Protein AF-A0A9D4B163-F1 (afdb_monomer_lite)

Organism: NCBI:txid74926

Foldseek 3Di:
DVCVVLVVVVWDWDDADLDIDTDDPDLVVSPVSPDQVSCVVVVHDDDPVPDDDDPDQWDQDLQWIQHNVVRDIHGDPVLVVVLVVLCVCCVVCVPDDPVSVVVNVVSVND

Sequence (110 aa):
MVAAYLHQRDIHVYAYLEGWLFRGCSGHQVQAMVNQTLFNTLGLKLSEEMSVVLPLQRIEFRGVVLDSASARAFLLLSRFQTLQDLCVPLKDHPQTTERNRLRLLGHMTK

pLDDT: mean 79.08, std 6.77, range [50.47, 86.81]

Secondary structure (DSSP, 8-state):
-HHHHHHTTT--EEEETTEEEE--SSHHHHHHHS-HHHHHHTT----TTT------SEEEETTEEEETTTTEEEE-HHHHHHHHHHHHHHHH-SS--HHHHHHHHHHH--

Radius of gyration: 17.93 Å; chains: 1; bounding box: 34×30×51 Å

Structure (mmCIF, N/CA/C/O backbone):
data_AF-A0A9D4B163-F1
#
_entry.id   AF-A0A9D4B163-F1
#
loop_
_atom_site.group_PDB
_atom_site.id
_atom_site.type_symbol
_atom_site.label_atom_id
_atom_site.label_alt_id
_atom_site.label_comp_id
_atom_site.label_asym_id
_atom_site.label_entity_id
_atom_site.label_seq_id
_atom_site.pdbx_PDB_ins_code
_atom_site.Cartn_x
_atom_site.Cartn_y
_atom_site.Cartn_z
_atom_site.occupancy
_atom_site.B_iso_or_equiv
_atom_site.auth_seq_id
_atom_site.auth_comp_id
_atom_site.auth_asym_id
_atom_site.auth_atom_id
_atom_site.pdbx_PDB_model_num
ATOM 1 N N . MET A 1 1 ? -8.145 -15.346 4.640 1.00 68.44 1 MET A N 1
ATOM 2 C CA . MET A 1 1 ? -7.176 -14.316 4.199 1.00 68.44 1 MET A CA 1
ATOM 3 C C . MET A 1 1 ? -7.451 -13.043 4.992 1.00 68.44 1 MET A C 1
ATOM 5 O O . MET A 1 1 ? -8.593 -12.602 4.990 1.00 68.44 1 MET A O 1
ATOM 9 N N . VAL A 1 2 ? -6.470 -12.492 5.714 1.00 76.69 2 VAL A N 1
ATOM 10 C CA . VAL A 1 2 ? -6.678 -11.389 6.681 1.00 76.69 2 VAL A CA 1
ATOM 11 C C . VAL A 1 2 ? -7.358 -10.158 6.059 1.00 76.69 2 VAL A C 1
ATOM 13 O O . VAL A 1 2 ? -8.259 -9.587 6.662 1.00 76.69 2 VAL A O 1
ATOM 16 N N . ALA A 1 3 ? -7.013 -9.808 4.817 1.00 75.81 3 ALA A N 1
ATOM 17 C CA . ALA A 1 3 ? -7.636 -8.691 4.104 1.00 75.81 3 ALA A CA 1
ATOM 18 C C . ALA A 1 3 ? -9.161 -8.847 3.935 1.00 75.81 3 ALA A C 1
ATOM 20 O O . ALA A 1 3 ? -9.899 -7.884 4.109 1.00 75.81 3 ALA A O 1
ATOM 21 N N . ALA A 1 4 ? -9.653 -10.063 3.672 1.00 78.62 4 ALA A N 1
ATOM 22 C CA . ALA A 1 4 ? -11.089 -10.320 3.541 1.00 78.62 4 ALA A CA 1
ATOM 23 C C . ALA A 1 4 ? -11.828 -10.155 4.882 1.00 78.62 4 ALA A C 1
ATOM 25 O O . ALA A 1 4 ? -12.921 -9.601 4.926 1.00 78.62 4 ALA A O 1
ATOM 26 N N . TYR A 1 5 ? -11.201 -10.580 5.982 1.00 82.56 5 TYR A N 1
ATOM 27 C CA . TYR A 1 5 ? -11.735 -10.414 7.338 1.00 82.56 5 TYR A CA 1
ATOM 28 C C . TYR A 1 5 ? -11.813 -8.939 7.768 1.00 82.56 5 TYR A C 1
ATOM 30 O O . TYR A 1 5 ? -12.734 -8.549 8.488 1.00 82.56 5 TYR A O 1
ATOM 38 N N . LEU A 1 6 ? -10.855 -8.121 7.322 1.00 82.69 6 LEU A N 1
ATOM 39 C CA . LEU A 1 6 ? -10.861 -6.671 7.527 1.00 82.69 6 LEU A CA 1
ATOM 40 C C . LEU A 1 6 ? -11.932 -5.990 6.667 1.00 82.69 6 LEU A C 1
ATOM 42 O O . LEU A 1 6 ? -12.655 -5.131 7.160 1.00 82.69 6 LEU A O 1
ATOM 46 N N . HIS A 1 7 ? -12.105 -6.433 5.422 1.00 81.69 7 HIS A N 1
ATOM 47 C CA . HIS A 1 7 ? -13.126 -5.885 4.533 1.00 81.69 7 HIS A CA 1
ATOM 48 C C . HIS A 1 7 ? -14.552 -6.131 5.044 1.00 81.69 7 HIS A C 1
ATOM 50 O O . HIS A 1 7 ? -15.391 -5.245 4.965 1.00 81.69 7 HIS A O 1
ATOM 56 N N . GLN A 1 8 ? -14.808 -7.290 5.663 1.00 83.75 8 GLN A N 1
ATOM 57 C CA . GLN A 1 8 ? -16.078 -7.589 6.347 1.00 83.75 8 GLN A CA 1
ATOM 58 C C . GLN A 1 8 ? -16.381 -6.667 7.543 1.00 83.75 8 GLN A C 1
ATOM 60 O O . GLN A 1 8 ? -17.485 -6.707 8.076 1.00 83.75 8 GLN A O 1
ATOM 65 N N . ARG A 1 9 ? -15.404 -5.872 7.992 1.00 81.31 9 ARG A N 1
ATOM 66 C CA . ARG A 1 9 ? -15.530 -4.881 9.072 1.00 81.31 9 ARG A CA 1
ATOM 67 C C . ARG A 1 9 ? -15.466 -3.445 8.552 1.00 81.31 9 ARG A C 1
ATOM 69 O O . ARG A 1 9 ? -15.113 -2.548 9.311 1.00 81.31 9 ARG A O 1
ATOM 76 N N . ASP A 1 10 ? -15.717 -3.248 7.258 1.00 80.81 10 ASP A N 1
ATOM 77 C CA . ASP A 1 10 ? -15.616 -1.957 6.568 1.00 80.81 10 ASP A CA 1
ATOM 78 C C . ASP A 1 10 ? -14.217 -1.313 6.647 1.00 80.81 10 ASP A C 1
ATOM 80 O O . ASP A 1 10 ? -14.046 -0.102 6.495 1.00 80.81 10 ASP A O 1
ATOM 84 N N . ILE A 1 11 ? -13.175 -2.128 6.854 1.00 82.62 11 ILE A N 1
ATOM 85 C CA . ILE A 1 11 ? -11.785 -1.671 6.825 1.00 82.62 11 ILE A CA 1
ATOM 86 C C . ILE A 1 11 ? -11.244 -1.869 5.409 1.00 82.62 11 ILE A C 1
ATOM 88 O O . ILE A 1 11 ? -10.997 -2.988 4.948 1.00 82.62 11 ILE A O 1
ATOM 92 N N . HIS A 1 12 ? -11.030 -0.756 4.711 1.00 81.00 12 HIS A N 1
ATOM 93 C CA . HIS A 1 12 ? -10.401 -0.751 3.395 1.00 81.00 12 HIS A CA 1
ATOM 94 C C . HIS A 1 12 ? -8.882 -0.856 3.537 1.00 81.00 12 HIS A C 1
ATOM 96 O O . HIS A 1 12 ? -8.216 0.098 3.949 1.00 81.00 12 HIS A O 1
ATOM 102 N N . VAL A 1 13 ? -8.347 -2.020 3.167 1.00 81.44 13 VAL A N 1
ATOM 103 C CA . VAL A 1 13 ? -6.917 -2.321 3.212 1.00 81.44 13 VAL A CA 1
ATO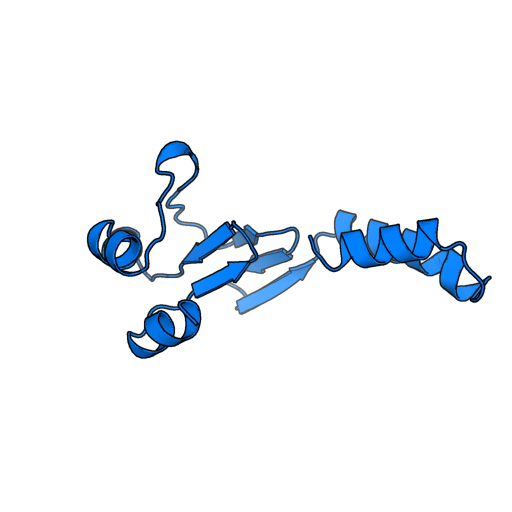M 104 C C . VAL A 1 13 ? -6.393 -2.678 1.826 1.00 81.44 13 VAL A C 1
ATOM 106 O O . VAL A 1 13 ? -6.963 -3.518 1.129 1.00 81.44 13 VAL A O 1
ATOM 109 N N . TYR A 1 14 ? -5.275 -2.068 1.444 1.00 79.81 14 TYR A N 1
ATOM 110 C CA . TYR A 1 14 ? -4.496 -2.463 0.275 1.00 79.81 14 TYR A CA 1
ATOM 111 C C . TYR A 1 14 ? -3.223 -3.143 0.776 1.00 79.81 14 TYR A C 1
ATOM 113 O O . TYR A 1 14 ? -2.251 -2.486 1.150 1.00 79.81 14 TYR A O 1
ATOM 121 N N . ALA A 1 15 ? -3.266 -4.472 0.864 1.00 73.56 15 ALA A N 1
ATOM 122 C CA . ALA A 1 15 ? -2.161 -5.279 1.368 1.00 73.56 15 ALA A CA 1
ATOM 123 C C . ALA A 1 15 ? -1.222 -5.690 0.226 1.00 73.56 15 ALA A C 1
ATOM 125 O O . ALA A 1 15 ? -1.672 -6.238 -0.781 1.00 73.56 15 ALA A O 1
ATOM 126 N N . TYR A 1 16 ? 0.082 -5.462 0.399 1.00 72.00 16 TYR A N 1
ATOM 127 C CA . TYR A 1 16 ? 1.113 -5.914 -0.530 1.00 72.00 16 TYR A CA 1
ATOM 128 C C . TYR A 1 16 ? 2.356 -6.425 0.201 1.00 72.00 16 TYR A C 1
ATOM 130 O O . TYR A 1 16 ? 3.155 -5.633 0.710 1.00 72.00 16 TYR A O 1
ATOM 138 N N . LEU A 1 17 ? 2.537 -7.751 0.208 1.00 74.38 17 LEU A N 1
ATOM 139 C CA . LEU A 1 17 ? 3.599 -8.445 0.944 1.00 74.38 17 LEU A CA 1
ATOM 140 C C . LEU A 1 17 ? 3.658 -7.946 2.404 1.00 74.38 17 LEU A C 1
ATOM 142 O O . LEU A 1 17 ? 2.767 -8.244 3.197 1.00 74.38 17 LEU A O 1
ATOM 146 N N . GLU A 1 18 ? 4.663 -7.133 2.727 1.00 71.94 18 GLU A N 1
ATOM 147 C CA . GLU A 1 18 ? 4.940 -6.595 4.064 1.00 71.94 18 GLU A CA 1
ATOM 148 C C . GLU A 1 18 ? 4.393 -5.172 4.287 1.00 71.94 18 GLU A C 1
ATOM 150 O O . GLU A 1 18 ? 4.378 -4.685 5.411 1.00 71.94 18 GLU A O 1
ATOM 155 N N . GLY A 1 19 ? 3.943 -4.483 3.230 1.00 75.50 19 GLY A N 1
ATOM 156 C CA . GLY A 1 19 ? 3.422 -3.112 3.309 1.00 75.50 19 GLY A CA 1
ATOM 157 C C . GLY A 1 19 ? 1.907 -3.084 3.159 1.00 75.50 19 GLY A C 1
ATOM 158 O O . GLY A 1 19 ? 1.374 -3.625 2.192 1.00 75.50 19 GLY A O 1
ATOM 159 N N . TRP A 1 20 ? 1.205 -2.490 4.120 1.00 84.62 20 TRP A N 1
ATOM 160 C CA . TRP A 1 20 ? -0.256 -2.430 4.136 1.00 84.62 20 TRP A CA 1
ATOM 161 C C . TRP A 1 20 ? -0.691 -0.973 4.204 1.00 84.62 20 TRP A C 1
ATOM 163 O O . TRP A 1 20 ? -0.238 -0.231 5.073 1.00 84.62 20 TRP A O 1
ATOM 173 N N . LEU A 1 21 ? -1.564 -0.565 3.287 1.00 85.69 21 LEU A N 1
ATOM 174 C CA . LEU A 1 21 ? -2.129 0.778 3.277 1.00 85.69 21 LEU A CA 1
ATOM 175 C C . LEU A 1 21 ? -3.564 0.745 3.800 1.00 85.69 21 LEU A C 1
ATOM 177 O O . LEU A 1 21 ? -4.416 0.044 3.250 1.00 85.69 21 LEU A O 1
ATOM 181 N N . PHE A 1 22 ? -3.822 1.549 4.827 1.00 85.69 22 PHE A N 1
ATOM 182 C CA . PHE A 1 22 ? -5.142 1.751 5.415 1.00 85.69 22 PHE A CA 1
ATOM 183 C C . PHE A 1 22 ? -5.682 3.118 5.020 1.00 85.69 22 PHE A C 1
ATOM 185 O O . PHE A 1 22 ? -4.958 4.114 5.055 1.00 85.69 22 PHE A O 1
ATOM 192 N N . ARG A 1 23 ? -6.965 3.172 4.657 1.00 85.62 23 ARG A N 1
ATOM 193 C CA . ARG A 1 23 ? -7.652 4.418 4.310 1.00 85.62 23 ARG A CA 1
ATOM 194 C C . ARG A 1 23 ? -8.727 4.730 5.343 1.00 85.62 23 ARG A C 1
ATOM 196 O O . ARG A 1 23 ? -9.557 3.880 5.642 1.00 85.62 23 ARG A O 1
ATOM 203 N N . GLY A 1 24 ? -8.760 5.978 5.797 1.00 84.75 24 GLY A N 1
ATOM 204 C CA . GLY A 1 24 ? -9.836 6.524 6.620 1.00 84.75 24 GLY A CA 1
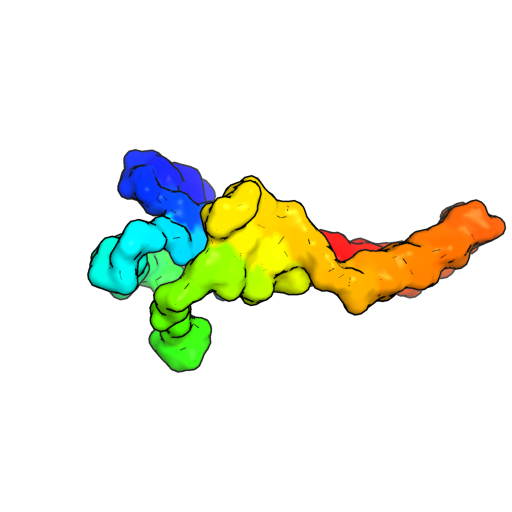ATOM 205 C C . GLY A 1 24 ? -10.070 8.003 6.321 1.00 84.75 24 GLY A C 1
ATOM 206 O O . GLY A 1 24 ? -9.268 8.649 5.649 1.00 84.75 24 GLY A O 1
ATOM 207 N N . CYS A 1 25 ? -11.183 8.528 6.817 1.00 84.50 25 CYS A N 1
ATOM 208 C CA . CYS A 1 25 ? -11.583 9.929 6.714 1.00 84.50 25 CYS A CA 1
ATOM 209 C C . CYS A 1 25 ? -10.896 10.820 7.764 1.00 84.50 25 CYS A C 1
ATOM 211 O O . CYS A 1 25 ? -10.901 12.039 7.627 1.00 84.50 25 CYS A O 1
ATOM 213 N N . SER A 1 26 ? -10.312 10.235 8.816 1.00 82.88 26 SER A N 1
ATOM 214 C CA . SER A 1 26 ? -9.553 10.953 9.845 1.00 82.88 26 SER A CA 1
ATOM 215 C C . SER A 1 26 ? -8.418 10.096 10.409 1.00 82.88 26 SER A C 1
ATOM 217 O O . SER A 1 26 ? -8.478 8.865 10.374 1.00 82.88 26 SER A O 1
ATOM 219 N N . GLY A 1 27 ? -7.392 10.741 10.975 1.00 82.31 27 GLY A N 1
ATOM 220 C CA . GLY A 1 27 ? -6.285 10.036 11.633 1.00 82.31 27 GLY A CA 1
ATOM 221 C C . GLY A 1 27 ? -6.756 9.149 12.788 1.00 82.31 27 GLY A C 1
ATOM 222 O O . GLY A 1 27 ? -6.321 8.007 12.897 1.00 82.31 27 GLY A O 1
ATOM 223 N N . HIS A 1 28 ? -7.723 9.623 13.581 1.00 84.81 28 HIS A N 1
ATOM 224 C CA . HIS A 1 28 ? -8.335 8.835 14.655 1.00 84.81 28 HIS A CA 1
ATOM 225 C C . HIS A 1 28 ? -9.049 7.586 14.138 1.00 84.81 28 HIS A C 1
ATOM 227 O O . HIS A 1 28 ? -8.929 6.524 14.741 1.00 84.81 28 HIS A O 1
ATOM 233 N N . GLN A 1 29 ? -9.760 7.686 13.010 1.00 85.06 29 GLN A N 1
ATOM 234 C CA . GLN A 1 29 ? -10.403 6.522 12.406 1.00 85.06 29 GLN A CA 1
ATOM 235 C C . GLN A 1 29 ? -9.359 5.487 11.972 1.00 85.06 29 GLN A C 1
ATOM 237 O O . GLN A 1 29 ? -9.517 4.306 12.266 1.00 85.06 29 GLN A O 1
ATOM 242 N N . VAL A 1 30 ? -8.272 5.923 11.325 1.00 85.38 30 VAL A N 1
ATOM 243 C CA . VAL A 1 30 ? -7.189 5.021 10.898 1.00 85.38 30 VAL A CA 1
ATOM 244 C C . VAL A 1 30 ? -6.502 4.373 12.102 1.00 85.38 30 VAL A C 1
ATOM 246 O O . VAL A 1 30 ? -6.267 3.170 12.085 1.00 85.38 30 VAL A O 1
ATOM 249 N N . GLN A 1 31 ? -6.243 5.121 13.175 1.00 84.44 31 GLN A N 1
ATOM 250 C CA . GLN A 1 31 ? -5.680 4.570 14.414 1.00 84.44 31 GLN A CA 1
ATOM 251 C C . GLN A 1 31 ? -6.617 3.554 15.080 1.00 84.44 31 GLN A C 1
ATOM 253 O O . GLN A 1 31 ? -6.165 2.512 15.542 1.00 84.44 31 GLN A O 1
ATOM 258 N N . ALA A 1 32 ? -7.926 3.816 15.092 1.00 84.00 32 ALA A N 1
ATOM 259 C CA . ALA A 1 32 ? -8.907 2.873 15.622 1.00 84.00 32 ALA A CA 1
ATOM 260 C C . ALA A 1 32 ? -8.982 1.578 14.787 1.00 84.00 32 ALA A C 1
ATOM 262 O O . ALA A 1 32 ? -9.150 0.494 15.350 1.00 84.00 32 ALA A O 1
ATOM 263 N N . MET A 1 33 ? -8.826 1.682 13.459 1.00 84.38 33 MET A N 1
ATOM 264 C CA . MET A 1 33 ? -8.738 0.531 12.548 1.00 84.38 33 MET A CA 1
ATOM 265 C C . MET A 1 33 ? -7.439 -0.263 12.747 1.00 84.38 33 MET A C 1
ATOM 267 O O . MET A 1 33 ? -7.453 -1.494 12.710 1.00 84.38 33 MET A O 1
ATOM 271 N N . VAL A 1 34 ? -6.322 0.433 12.968 1.00 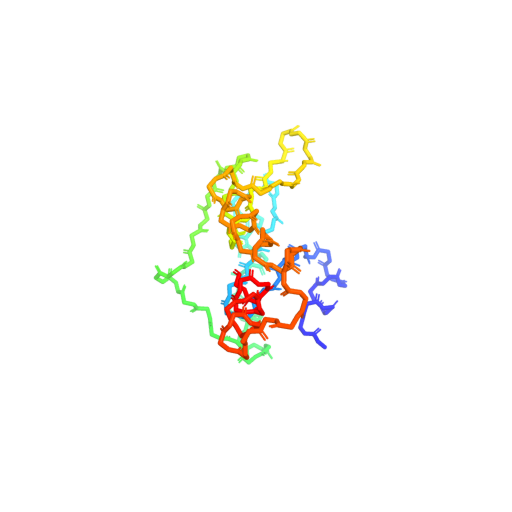80.00 34 VAL A N 1
ATOM 272 C CA . VAL A 1 34 ? -4.987 -0.143 13.176 1.00 80.00 34 VAL A CA 1
ATOM 273 C C . VAL A 1 34 ? -4.700 -0.255 14.673 1.00 80.00 34 VAL A C 1
ATOM 275 O O . VAL A 1 34 ? -3.788 0.372 15.204 1.00 80.00 34 VAL A O 1
ATOM 278 N N . ASN A 1 35 ? -5.505 -1.056 15.376 1.00 80.00 35 ASN A N 1
ATOM 279 C CA . ASN A 1 35 ? -5.269 -1.332 16.791 1.00 80.00 35 ASN A CA 1
ATOM 280 C C . ASN A 1 35 ? -4.393 -2.585 16.981 1.00 80.00 35 ASN A C 1
ATOM 282 O O . ASN A 1 35 ? -4.502 -3.578 16.256 1.00 80.00 35 ASN A O 1
ATOM 286 N N . GLN A 1 36 ? -3.505 -2.546 17.973 1.00 76.25 36 GLN A N 1
ATOM 287 C CA . GLN A 1 36 ? -2.512 -3.600 18.200 1.00 76.25 36 GLN A CA 1
ATOM 288 C C . GLN A 1 36 ? -3.157 -4.935 18.600 1.00 76.25 36 GLN A C 1
ATOM 290 O O . GLN A 1 36 ? -2.673 -6.001 18.228 1.00 76.25 36 GLN A O 1
ATOM 295 N N . THR A 1 37 ? -4.298 -4.888 19.290 1.00 79.50 37 THR A N 1
ATOM 296 C CA . THR A 1 37 ? -5.066 -6.068 19.707 1.00 79.50 37 THR A CA 1
ATOM 297 C C . THR A 1 37 ? -5.563 -6.888 18.512 1.00 79.50 37 THR A C 1
ATOM 299 O O . THR A 1 37 ? -5.424 -8.111 18.491 1.00 79.50 37 THR A O 1
ATOM 302 N N . LEU A 1 38 ? -6.103 -6.227 17.488 1.00 82.31 38 LEU A N 1
ATOM 303 C CA . LEU A 1 38 ? -6.604 -6.839 16.261 1.00 82.31 38 LEU A CA 1
ATOM 304 C C . LEU A 1 38 ? -5.463 -7.502 15.492 1.00 82.31 38 LEU A C 1
ATOM 306 O O . LEU A 1 38 ? -5.586 -8.658 15.100 1.00 82.31 38 LEU A O 1
ATOM 310 N N . PHE A 1 39 ? -4.342 -6.802 15.325 1.00 82.81 39 PHE A N 1
ATOM 311 C CA . PHE A 1 39 ? -3.180 -7.332 14.611 1.00 82.81 39 PHE A CA 1
ATOM 312 C C . PHE A 1 39 ? -2.553 -8.521 15.342 1.00 82.81 39 PHE A C 1
ATOM 314 O O . PHE A 1 39 ? -2.306 -9.545 14.708 1.00 82.81 39 PHE A O 1
ATOM 321 N N . ASN A 1 40 ? -2.421 -8.450 16.669 1.00 82.75 40 ASN A N 1
ATOM 322 C CA . ASN A 1 40 ? -1.956 -9.576 17.481 1.00 82.75 40 ASN A CA 1
ATOM 323 C C . ASN A 1 40 ? -2.882 -10.795 17.349 1.00 82.75 40 ASN A C 1
ATOM 325 O O . ASN A 1 40 ? -2.403 -11.915 17.194 1.00 82.75 40 ASN A O 1
ATOM 329 N N . THR A 1 41 ? -4.204 -10.585 17.335 1.00 84.50 41 THR A N 1
ATOM 330 C CA . THR A 1 41 ? -5.189 -11.667 17.121 1.00 84.50 41 THR A CA 1
ATOM 331 C C . THR A 1 41 ? -5.044 -12.302 15.735 1.00 84.50 41 THR A C 1
ATOM 333 O O . THR A 1 41 ? -5.283 -13.493 15.558 1.00 84.50 41 THR A O 1
ATOM 336 N N . LEU A 1 42 ? -4.624 -11.514 14.746 1.00 83.19 42 LEU A N 1
ATOM 337 C CA . LEU A 1 42 ? -4.356 -11.967 13.382 1.00 83.19 42 LEU A CA 1
ATOM 338 C C . LEU A 1 42 ? -2.951 -12.578 13.217 1.00 83.19 42 LEU A C 1
ATOM 340 O O . LEU A 1 42 ? -2.603 -12.978 12.107 1.00 83.19 42 LEU A O 1
ATOM 344 N N . GLY A 1 43 ? -2.147 -12.653 14.287 1.00 84.62 43 GLY A N 1
ATOM 345 C CA . GLY A 1 43 ? -0.765 -13.141 14.246 1.00 84.62 43 GLY A CA 1
ATOM 346 C C . GLY A 1 43 ? 0.208 -12.191 13.539 1.00 84.62 43 GLY A C 1
ATOM 347 O O . GLY A 1 43 ? 1.264 -12.621 13.082 1.00 84.62 43 GLY A O 1
ATOM 348 N N . LEU A 1 44 ? -0.149 -10.910 13.413 1.00 82.94 44 LEU A N 1
ATOM 349 C CA . LEU A 1 44 ? 0.642 -9.881 12.745 1.00 82.94 44 LEU A CA 1
ATOM 350 C C . LEU A 1 44 ? 1.281 -8.948 13.772 1.00 82.94 44 LEU A C 1
ATOM 352 O O . LEU A 1 44 ? 0.637 -8.522 14.729 1.00 82.94 44 LEU A O 1
ATOM 356 N N . LYS A 1 45 ? 2.539 -8.571 13.535 1.00 83.75 45 LYS A N 1
ATOM 357 C CA . LYS A 1 45 ? 3.241 -7.565 14.335 1.00 83.75 45 LYS A CA 1
ATOM 358 C C . LYS A 1 45 ? 3.207 -6.223 13.610 1.00 83.75 45 LYS A C 1
ATOM 360 O O . LYS A 1 45 ? 3.721 -6.108 12.500 1.00 83.75 45 LYS A O 1
ATOM 365 N N . LEU A 1 46 ? 2.631 -5.210 14.249 1.00 82.88 46 LEU A N 1
ATOM 366 C CA . LEU A 1 46 ? 2.726 -3.832 13.776 1.00 82.88 46 LEU A CA 1
ATOM 367 C C . LEU A 1 46 ? 4.119 -3.281 14.116 1.00 82.88 46 LEU A C 1
ATOM 369 O O . LEU A 1 46 ? 4.545 -3.345 15.268 1.00 82.88 46 LEU A O 1
ATOM 373 N N . SER A 1 47 ? 4.839 -2.765 13.119 1.00 83.56 47 SER A N 1
ATOM 374 C CA . SER A 1 47 ? 6.085 -2.024 13.339 1.00 83.56 47 SER A CA 1
ATOM 375 C C . SER A 1 47 ? 5.744 -0.547 13.487 1.00 83.56 47 SER A C 1
ATOM 377 O O . SER A 1 47 ? 5.461 0.121 12.495 1.00 83.56 47 SER A O 1
ATOM 379 N N . GLU A 1 48 ? 5.734 -0.046 14.720 1.00 79.56 48 GLU A N 1
ATOM 380 C CA . GLU A 1 48 ? 5.432 1.365 15.002 1.00 79.56 48 GLU A CA 1
ATOM 381 C C . GLU A 1 48 ? 6.455 2.305 14.352 1.00 79.56 48 GLU A C 1
ATOM 383 O O . GLU A 1 48 ? 6.080 3.345 13.829 1.00 79.56 48 GLU A O 1
ATOM 388 N N . GLU A 1 49 ? 7.721 1.888 14.273 1.00 80.69 49 GLU A N 1
ATOM 389 C CA . GLU A 1 49 ? 8.808 2.656 13.649 1.00 80.69 49 GLU A CA 1
ATOM 390 C C . GLU A 1 49 ? 8.606 2.881 12.142 1.00 80.69 49 GLU A C 1
ATOM 392 O O . GLU A 1 49 ? 9.023 3.905 11.605 1.00 80.69 49 GLU A O 1
ATOM 397 N N . MET A 1 50 ? 7.962 1.933 11.451 1.00 78.56 50 MET A N 1
ATOM 398 C CA . MET A 1 50 ? 7.685 2.026 10.012 1.00 78.56 50 MET A CA 1
ATOM 399 C C . MET A 1 50 ? 6.254 2.481 9.697 1.00 78.56 50 MET A C 1
ATOM 401 O O . MET A 1 50 ? 5.939 2.766 8.540 1.00 78.56 50 MET A O 1
ATOM 405 N N . SER A 1 51 ? 5.372 2.520 10.698 1.00 82.12 51 SER A N 1
ATOM 406 C CA . SER A 1 51 ? 3.963 2.870 10.514 1.00 82.12 51 SER A CA 1
ATOM 407 C C . SER A 1 51 ? 3.776 4.370 10.666 1.00 82.12 51 SER A C 1
ATOM 409 O O . SER A 1 51 ? 4.043 4.937 11.719 1.00 82.12 51 SER A O 1
ATOM 411 N N . VAL A 1 52 ? 3.262 5.020 9.624 1.00 81.81 52 VAL A N 1
ATOM 412 C CA . VAL A 1 52 ? 3.031 6.467 9.640 1.00 81.81 52 VAL A CA 1
ATOM 413 C C . VAL A 1 52 ? 1.583 6.764 9.279 1.00 81.81 52 VAL A C 1
ATOM 415 O O . VAL A 1 52 ? 1.049 6.236 8.304 1.00 81.81 52 VAL A O 1
ATOM 418 N N . VAL A 1 53 ? 0.948 7.639 10.059 1.00 82.50 53 VAL A N 1
ATOM 419 C CA . VAL A 1 53 ? -0.365 8.205 9.734 1.00 82.50 53 VAL A CA 1
ATOM 420 C C . VAL A 1 53 ? -0.136 9.562 9.089 1.00 82.50 53 VAL A C 1
ATOM 422 O O . VAL A 1 53 ? 0.330 10.493 9.741 1.00 82.50 53 VAL A O 1
ATOM 425 N N . LEU A 1 54 ? -0.454 9.674 7.802 1.00 80.31 54 LEU A N 1
ATOM 426 C CA . LEU A 1 54 ? -0.226 10.892 7.033 1.00 80.31 54 LEU A CA 1
ATOM 427 C C . LEU A 1 54 ? -1.563 11.457 6.529 1.00 80.31 54 LEU A C 1
ATOM 429 O O . LEU A 1 54 ? -2.284 10.747 5.823 1.00 80.31 54 LEU A O 1
ATOM 433 N N . PRO A 1 55 ? -1.910 12.720 6.846 1.00 78.88 55 PRO A N 1
ATOM 434 C CA . PRO A 1 55 ? -3.081 13.380 6.282 1.00 78.88 55 PRO A CA 1
ATOM 435 C C . PRO A 1 55 ? -2.760 13.828 4.852 1.00 78.88 55 PRO A C 1
ATOM 437 O O . PRO A 1 55 ? -2.410 14.979 4.605 1.00 78.88 55 PRO A O 1
ATOM 440 N N . LEU A 1 56 ? -2.820 12.897 3.903 1.00 80.56 56 LEU A N 1
ATOM 441 C CA . LEU A 1 56 ? -2.425 13.148 2.522 1.00 80.56 56 LEU A CA 1
ATOM 442 C C . LEU A 1 56 ? -3.548 12.795 1.560 1.00 80.56 56 LEU A C 1
ATOM 444 O O . LEU A 1 56 ? -4.130 11.715 1.621 1.00 80.56 56 LEU A O 1
ATOM 448 N N . GLN A 1 57 ? -3.803 13.701 0.618 1.00 81.38 57 GLN A N 1
ATOM 449 C CA . GLN A 1 57 ? -4.680 13.417 -0.514 1.00 81.38 57 GLN A CA 1
ATOM 450 C C . GLN A 1 57 ? -3.979 12.577 -1.581 1.00 81.38 57 GLN A C 1
ATOM 452 O O . GLN A 1 57 ? -4.648 11.888 -2.346 1.00 81.38 57 GLN A O 1
ATOM 457 N N . ARG A 1 58 ? -2.644 12.621 -1.609 1.00 83.69 58 ARG A N 1
ATOM 458 C CA . ARG A 1 58 ? -1.797 11.935 -2.574 1.00 83.69 58 ARG A CA 1
ATOM 459 C C . ARG A 1 58 ? -0.698 11.173 -1.845 1.00 83.69 58 ARG A C 1
ATOM 461 O O . ARG A 1 58 ? 0.062 11.778 -1.095 1.00 83.69 58 ARG A O 1
ATOM 468 N N . ILE A 1 59 ? -0.595 9.873 -2.092 1.00 86.44 59 ILE A N 1
ATOM 469 C CA . ILE A 1 59 ? 0.444 9.017 -1.514 1.00 86.44 59 ILE A CA 1
ATOM 470 C C . ILE A 1 59 ? 1.067 8.145 -2.597 1.00 86.44 59 ILE A C 1
ATOM 472 O O . ILE A 1 59 ? 0.368 7.584 -3.438 1.00 86.44 59 ILE A O 1
ATOM 476 N N . GLU A 1 60 ? 2.391 8.039 -2.586 1.00 84.00 60 GLU A N 1
ATOM 477 C CA . GLU A 1 60 ? 3.073 6.999 -3.342 1.00 84.00 60 GLU A CA 1
ATOM 478 C C . GLU A 1 60 ? 3.107 5.725 -2.502 1.00 84.00 60 GLU A C 1
ATOM 480 O O . GLU A 1 60 ? 3.636 5.702 -1.393 1.00 84.00 60 GLU A O 1
ATOM 485 N N . PHE A 1 61 ? 2.537 4.655 -3.038 1.00 79.06 61 PHE A N 1
ATOM 486 C CA . PHE A 1 61 ? 2.530 3.347 -2.415 1.00 79.06 61 PHE A CA 1
ATOM 487 C C . PHE A 1 61 ? 2.999 2.314 -3.431 1.00 79.06 61 PHE A C 1
ATOM 489 O O . PHE A 1 61 ? 2.348 2.095 -4.452 1.00 79.06 61 PHE A O 1
ATOM 496 N N . ARG A 1 62 ? 4.162 1.700 -3.162 1.00 76.69 62 ARG A N 1
ATOM 497 C CA . ARG A 1 62 ? 4.790 0.695 -4.039 1.00 76.69 62 ARG A CA 1
ATOM 498 C C . ARG A 1 62 ? 4.852 1.178 -5.494 1.00 76.69 62 ARG A C 1
ATOM 500 O O . ARG A 1 62 ? 4.370 0.513 -6.399 1.00 76.69 62 ARG A O 1
ATOM 507 N N . GLY A 1 63 ? 5.388 2.383 -5.717 1.00 75.38 63 GLY A N 1
ATOM 508 C CA . GLY A 1 63 ? 5.565 3.024 -7.030 1.00 75.38 63 GLY A CA 1
ATOM 509 C C . GLY A 1 63 ? 4.286 3.295 -7.837 1.00 75.38 63 GLY A C 1
ATOM 510 O O . GLY A 1 63 ? 4.373 3.644 -9.017 1.00 75.38 63 GLY A O 1
ATOM 511 N N . VAL A 1 64 ? 3.114 3.151 -7.219 1.00 81.12 64 VAL A N 1
ATOM 512 C CA . VAL A 1 64 ? 1.846 3.690 -7.710 1.00 81.12 64 VAL A CA 1
ATOM 513 C C . VAL A 1 64 ? 1.519 4.923 -6.885 1.00 81.12 64 VAL A C 1
ATOM 515 O O . VAL A 1 64 ? 1.624 4.920 -5.663 1.00 81.12 64 VAL A O 1
ATOM 518 N N . VAL A 1 65 ? 1.105 5.988 -7.551 1.00 86.12 65 VAL A N 1
ATOM 519 C CA . VAL A 1 65 ? 0.543 7.161 -6.899 1.00 86.12 65 VAL A CA 1
ATOM 520 C C . VAL A 1 65 ? -0.954 6.956 -6.769 1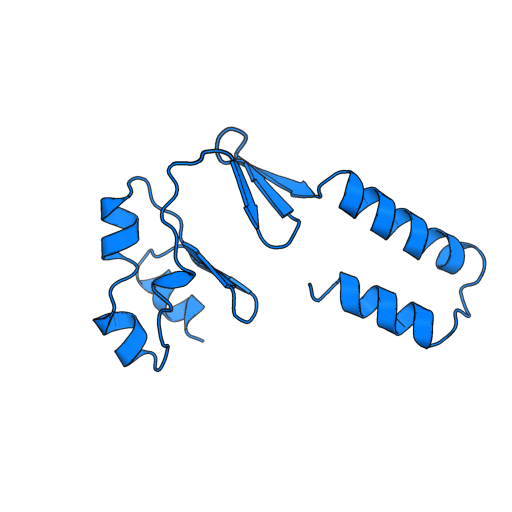.00 86.12 65 VAL A C 1
ATOM 522 O O . VAL A 1 65 ? -1.649 6.764 -7.766 1.00 86.12 65 VAL A O 1
ATOM 525 N N . LEU A 1 66 ? -1.436 7.021 -5.536 1.00 86.19 66 LEU A N 1
ATOM 526 C CA . LEU A 1 66 ? -2.849 7.049 -5.204 1.00 86.19 66 LEU A CA 1
ATOM 527 C C . LEU A 1 66 ? -3.231 8.495 -4.919 1.00 86.19 66 LEU A C 1
ATOM 529 O O . LEU A 1 66 ? -2.685 9.110 -4.002 1.00 86.19 66 LEU A O 1
ATOM 533 N N . ASP A 1 67 ? -4.149 9.033 -5.711 1.00 85.25 67 ASP A N 1
ATOM 534 C CA . ASP A 1 67 ? -4.687 10.377 -5.552 1.00 85.25 67 ASP A CA 1
ATOM 535 C C . ASP A 1 67 ? -6.181 10.296 -5.229 1.00 85.25 67 ASP A C 1
ATOM 537 O O . ASP A 1 67 ? -7.019 9.934 -6.057 1.00 85.25 67 ASP A O 1
ATOM 541 N N . SER A 1 68 ? -6.503 10.627 -3.985 1.00 82.38 68 SER A N 1
ATOM 542 C CA . SER A 1 68 ? -7.868 10.653 -3.473 1.00 82.38 68 SER A CA 1
ATOM 543 C C . SER A 1 68 ? -8.675 11.853 -3.963 1.00 82.38 68 SER A C 1
ATOM 545 O O . SER A 1 68 ? -9.896 11.736 -4.022 1.00 82.38 68 SER A O 1
ATOM 547 N N . ALA A 1 69 ? -8.036 12.966 -4.349 1.00 83.06 69 ALA A N 1
ATOM 548 C CA . ALA A 1 69 ? -8.742 14.146 -4.848 1.00 83.06 69 ALA A CA 1
ATOM 549 C C . ALA A 1 69 ? -9.326 13.883 -6.240 1.00 83.06 69 ALA A C 1
ATOM 551 O O . ALA A 1 69 ? -10.466 14.245 -6.519 1.00 83.06 69 ALA A O 1
ATOM 552 N N . SER A 1 70 ? -8.563 13.200 -7.097 1.00 84.56 70 SER A N 1
ATOM 553 C CA . SER A 1 70 ? -9.031 12.783 -8.424 1.00 84.56 70 SER A CA 1
ATOM 554 C C . SER A 1 70 ? -9.662 11.387 -8.451 1.00 84.56 70 SER A C 1
ATOM 556 O O . SER A 1 70 ? -10.202 10.998 -9.483 1.00 84.56 70 SER A O 1
ATOM 558 N N . ALA A 1 71 ? -9.613 10.642 -7.339 1.00 81.69 71 ALA A N 1
ATOM 559 C CA . ALA A 1 71 ? -10.009 9.234 -7.244 1.00 81.69 71 ALA A CA 1
ATOM 560 C C . ALA A 1 71 ? -9.310 8.346 -8.293 1.00 81.69 71 ALA A C 1
ATOM 562 O O . ALA A 1 71 ? -9.927 7.482 -8.920 1.00 81.69 71 ALA A O 1
ATOM 563 N N . ARG A 1 72 ? -8.005 8.568 -8.504 1.00 83.56 72 ARG A N 1
ATOM 564 C CA . ARG A 1 72 ? -7.205 7.866 -9.519 1.00 83.56 72 ARG A CA 1
ATOM 565 C C . ARG A 1 72 ? -5.966 7.219 -8.922 1.00 83.56 72 ARG A C 1
ATOM 567 O O . ARG A 1 72 ? -5.371 7.711 -7.967 1.00 83.56 72 ARG A O 1
ATOM 574 N N . ALA A 1 73 ? -5.557 6.128 -9.558 1.00 84.25 73 ALA A N 1
ATOM 575 C CA . ALA A 1 73 ? -4.270 5.489 -9.351 1.00 84.25 73 ALA A CA 1
ATOM 576 C C . ALA A 1 73 ? -3.473 5.563 -10.657 1.00 84.25 73 ALA A C 1
ATOM 578 O O . ALA A 1 73 ? -4.006 5.253 -11.724 1.00 84.25 73 ALA A O 1
ATOM 579 N N . PHE A 1 74 ? -2.215 5.987 -10.589 1.00 86.19 74 PHE A N 1
ATOM 580 C CA . PHE A 1 74 ? -1.345 6.073 -11.762 1.00 86.19 74 PHE A CA 1
ATOM 581 C C . PHE A 1 74 ? 0.108 5.766 -11.406 1.00 86.19 74 PHE A C 1
ATOM 583 O O . PHE A 1 74 ? 0.535 5.923 -10.267 1.00 86.19 74 PHE A O 1
ATOM 590 N N . LEU A 1 75 ? 0.881 5.312 -12.389 1.00 83.81 75 LEU A N 1
ATOM 591 C CA . LEU A 1 75 ? 2.311 5.073 -12.212 1.00 83.81 75 LEU A CA 1
ATOM 592 C C . LEU A 1 75 ? 3.074 6.397 -12.225 1.00 83.81 75 LEU A C 1
ATOM 594 O O . LEU A 1 75 ? 2.732 7.317 -12.971 1.00 83.81 75 LEU A O 1
ATOM 598 N N . LEU A 1 76 ? 4.149 6.476 -11.442 1.00 83.38 76 LEU A N 1
ATOM 599 C CA . LEU A 1 76 ? 5.124 7.548 -11.618 1.00 83.38 76 LEU A CA 1
ATOM 600 C C . LEU A 1 76 ? 5.724 7.496 -13.024 1.00 83.38 76 LEU A C 1
ATOM 602 O O . LEU A 1 76 ? 5.987 6.415 -13.551 1.00 83.38 76 LEU A O 1
ATOM 606 N N . LEU A 1 77 ? 6.005 8.669 -13.596 1.00 82.69 77 LEU A N 1
ATOM 607 C CA . LEU A 1 77 ? 6.612 8.777 -14.924 1.00 82.69 77 LEU A CA 1
ATOM 608 C C . LEU A 1 77 ? 7.932 8.000 -15.012 1.00 82.69 77 LEU A C 1
ATOM 610 O O . LEU A 1 77 ? 8.139 7.267 -15.970 1.00 82.69 77 LEU A O 1
ATOM 614 N N . SER A 1 78 ? 8.776 8.082 -13.982 1.00 82.75 78 SER A N 1
ATOM 615 C CA . SER A 1 78 ? 10.034 7.327 -13.895 1.00 82.75 78 SER A CA 1
ATOM 616 C C . SER A 1 78 ? 9.815 5.811 -13.937 1.00 82.75 78 SER A C 1
ATOM 618 O O . SER A 1 78 ?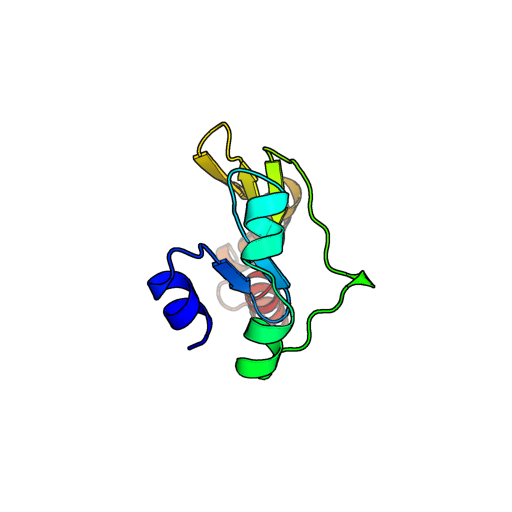 10.555 5.078 -14.596 1.00 82.75 78 SER A O 1
ATOM 620 N N . ARG A 1 79 ? 8.763 5.326 -13.269 1.00 82.50 79 ARG A N 1
ATOM 621 C CA . ARG A 1 79 ? 8.396 3.908 -13.268 1.00 82.50 79 ARG A CA 1
ATOM 622 C C . ARG A 1 79 ? 7.827 3.480 -14.617 1.00 82.50 79 ARG A C 1
ATOM 624 O O . ARG A 1 79 ? 8.162 2.401 -15.096 1.00 82.50 79 ARG A O 1
ATOM 631 N N . PHE A 1 80 ? 7.016 4.328 -15.241 1.00 84.06 80 PHE A N 1
ATOM 632 C CA . PHE A 1 80 ? 6.516 4.103 -16.593 1.00 84.06 80 PHE A CA 1
ATOM 633 C C . PHE A 1 80 ? 7.660 4.030 -17.614 1.00 84.06 80 PHE A C 1
ATOM 635 O O . PHE A 1 80 ? 7.715 3.073 -18.379 1.00 84.06 80 PHE A O 1
ATOM 642 N N . GLN A 1 81 ? 8.609 4.969 -17.568 1.00 86.81 81 GLN A N 1
ATOM 643 C CA . GLN A 1 81 ? 9.808 4.973 -18.415 1.00 86.81 81 GLN A CA 1
ATOM 644 C C . GLN A 1 81 ? 10.638 3.702 -18.216 1.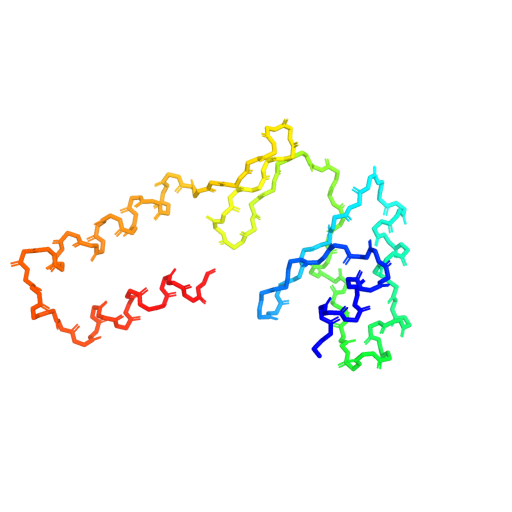00 86.81 81 GLN A C 1
ATOM 646 O O . GLN A 1 81 ? 10.951 3.020 -19.182 1.00 86.81 81 GLN A O 1
ATOM 651 N N . THR A 1 82 ? 10.887 3.305 -16.964 1.00 84.88 82 THR A N 1
ATOM 652 C CA . THR A 1 82 ? 11.614 2.059 -16.661 1.00 84.88 82 THR A CA 1
ATOM 653 C C . THR A 1 82 ? 10.927 0.832 -17.268 1.00 84.88 82 THR A C 1
ATOM 655 O O . THR A 1 82 ? 11.581 -0.032 -17.846 1.00 84.88 82 THR A O 1
ATOM 658 N N . LEU A 1 83 ? 9.598 0.736 -17.149 1.00 82.75 83 LEU A N 1
ATOM 659 C CA . LEU A 1 83 ? 8.834 -0.360 -17.750 1.00 82.75 83 LEU A CA 1
ATOM 660 C C . LEU A 1 83 ? 8.874 -0.305 -19.280 1.00 82.75 83 LEU A C 1
ATOM 662 O O . LEU A 1 83 ? 8.969 -1.348 -19.923 1.00 82.75 83 LEU A O 1
ATOM 666 N N . GLN A 1 84 ? 8.825 0.892 -19.863 1.00 84.81 84 GLN A N 1
ATOM 667 C CA . GLN A 1 84 ? 8.937 1.088 -21.303 1.00 84.81 84 GLN A CA 1
ATOM 668 C C . GLN A 1 84 ? 10.301 0.611 -21.816 1.00 84.81 84 GLN A C 1
ATOM 670 O O . GLN A 1 84 ? 10.339 -0.209 -22.733 1.00 84.81 84 GLN A O 1
ATOM 675 N N . ASP A 1 85 ? 11.393 1.022 -21.170 1.00 84.50 85 ASP A N 1
ATOM 676 C CA . ASP A 1 85 ? 12.764 0.623 -21.511 1.00 84.50 85 ASP A CA 1
ATOM 677 C C . ASP A 1 85 ? 12.975 -0.889 -21.394 1.00 84.50 85 ASP A C 1
ATOM 679 O O . ASP A 1 85 ? 13.676 -1.496 -22.200 1.00 84.50 85 ASP A O 1
ATOM 683 N N . LEU A 1 86 ? 12.335 -1.529 -20.414 1.00 79.94 86 LEU A N 1
ATOM 684 C CA . LEU A 1 86 ? 12.373 -2.981 -20.252 1.00 79.94 86 LEU A CA 1
ATOM 685 C C . LEU A 1 86 ? 11.563 -3.731 -21.321 1.00 79.94 86 LEU A C 1
ATOM 687 O O . LEU A 1 86 ? 11.901 -4.866 -21.664 1.00 79.94 86 LEU A O 1
ATOM 691 N N . CYS A 1 87 ? 10.507 -3.113 -21.851 1.00 80.12 87 CYS A N 1
ATOM 692 C CA . CYS A 1 87 ? 9.659 -3.690 -22.892 1.00 80.12 87 CYS A CA 1
ATOM 693 C C . CYS A 1 87 ? 10.235 -3.520 -24.304 1.00 80.12 87 CYS A C 1
ATOM 695 O O . CYS A 1 87 ? 9.970 -4.367 -25.157 1.00 80.12 87 CYS A O 1
ATOM 697 N N . VAL A 1 88 ? 11.028 -2.474 -24.564 1.00 80.69 88 VAL A N 1
ATOM 698 C CA . VAL A 1 88 ? 11.647 -2.220 -25.882 1.00 80.69 88 VAL A CA 1
ATOM 699 C C . VAL A 1 88 ? 12.429 -3.444 -26.405 1.00 80.69 88 VAL A C 1
ATOM 701 O O . VAL A 1 88 ? 12.079 -3.941 -27.475 1.00 80.69 88 VAL A O 1
ATOM 704 N N . PRO A 1 89 ? 13.368 -4.051 -25.648 1.00 71.38 89 PRO A N 1
ATOM 705 C CA . PRO A 1 89 ? 14.099 -5.229 -26.114 1.00 71.38 89 PRO A CA 1
ATOM 706 C C . PRO A 1 89 ? 13.216 -6.465 -26.324 1.00 71.38 89 PRO A C 1
ATOM 708 O O . PRO A 1 89 ? 13.562 -7.333 -27.120 1.00 71.38 89 PRO A O 1
ATOM 711 N N . LEU A 1 90 ? 12.088 -6.576 -25.609 1.00 71.19 90 LEU A N 1
ATOM 712 C CA . LEU A 1 90 ? 11.147 -7.692 -25.774 1.00 71.19 90 LEU A CA 1
ATOM 713 C C . LEU A 1 90 ? 10.379 -7.609 -27.091 1.00 71.19 90 LEU A C 1
ATOM 715 O O . LEU A 1 90 ? 9.990 -8.641 -27.637 1.00 71.19 90 LEU A O 1
ATOM 719 N N . LYS A 1 91 ? 10.140 -6.386 -27.572 1.00 69.00 91 LYS A N 1
ATOM 720 C CA . LYS A 1 91 ? 9.421 -6.131 -28.817 1.00 69.00 91 LYS A CA 1
ATOM 721 C C . LYS A 1 91 ? 10.280 -6.474 -30.033 1.00 69.00 91 LYS A C 1
ATOM 723 O O . LYS A 1 91 ? 9.773 -7.080 -30.972 1.00 69.00 91 LYS A O 1
ATOM 728 N N . ASP A 1 92 ? 11.566 -6.145 -29.970 1.00 69.44 92 ASP A N 1
ATOM 729 C CA . ASP A 1 92 ? 12.506 -6.360 -31.075 1.00 69.44 92 ASP A CA 1
ATOM 730 C C . ASP A 1 92 ? 13.104 -7.780 -31.060 1.00 69.44 92 ASP A C 1
ATOM 732 O O . ASP A 1 92 ? 13.396 -8.355 -32.110 1.00 69.44 92 ASP A O 1
ATOM 736 N N . HIS A 1 93 ? 13.217 -8.394 -29.875 1.00 69.06 93 HIS A N 1
ATOM 737 C CA . HIS A 1 93 ? 13.726 -9.753 -29.687 1.00 69.06 93 HIS A CA 1
ATOM 738 C C . HIS A 1 93 ? 12.856 -10.547 -28.690 1.00 69.06 93 HIS A C 1
ATOM 740 O O . HIS A 1 93 ? 13.179 -10.637 -27.501 1.00 69.06 93 HIS A O 1
ATOM 746 N N . PRO A 1 94 ? 11.770 -11.199 -29.154 1.00 63.03 94 PRO A N 1
ATOM 747 C CA . PRO A 1 94 ? 10.870 -11.969 -28.284 1.00 63.03 94 PRO A CA 1
ATOM 748 C C . PRO A 1 94 ? 11.561 -13.163 -27.597 1.00 63.03 94 PRO A C 1
ATOM 750 O O . PRO A 1 94 ? 11.144 -13.610 -26.521 1.00 63.03 94 PRO A O 1
ATOM 753 N N . GLN A 1 95 ? 12.674 -13.647 -28.161 1.00 64.50 95 GLN A N 1
ATOM 754 C CA . GLN A 1 95 ? 13.606 -14.559 -27.492 1.00 64.50 95 GLN A CA 1
ATOM 755 C C . GLN A 1 95 ? 14.625 -13.778 -26.656 1.00 64.50 95 GLN A C 1
ATOM 757 O O . GLN A 1 95 ? 15.818 -13.719 -26.929 1.00 64.50 95 GLN A O 1
ATOM 762 N N . THR A 1 96 ? 14.107 -13.138 -25.620 1.00 64.88 96 THR A N 1
ATOM 763 C CA . THR A 1 96 ? 14.890 -12.444 -24.601 1.00 64.88 96 THR A CA 1
ATOM 764 C C . THR A 1 96 ? 15.591 -13.432 -23.658 1.00 64.88 96 THR A C 1
ATOM 766 O O . THR A 1 96 ? 15.130 -14.558 -23.457 1.00 64.88 96 THR A O 1
ATOM 769 N N . THR A 1 97 ? 16.706 -13.016 -23.055 1.00 70.12 97 THR A N 1
ATOM 770 C CA . THR A 1 97 ? 17.423 -13.834 -22.067 1.00 70.12 97 THR A CA 1
ATOM 771 C C . THR A 1 97 ? 16.584 -14.027 -20.802 1.00 70.12 97 THR A C 1
ATOM 773 O O . THR A 1 97 ? 15.820 -13.152 -20.386 1.00 70.12 97 THR A O 1
ATOM 776 N N . GLU A 1 98 ? 16.757 -15.163 -20.130 1.00 72.88 98 GLU A N 1
ATOM 777 C CA . GLU A 1 98 ? 16.062 -15.481 -18.875 1.00 72.88 98 GLU A CA 1
ATOM 778 C C . GLU A 1 98 ? 16.273 -14.404 -17.796 1.00 72.88 98 GLU A C 1
ATOM 780 O O . GLU A 1 98 ? 15.347 -14.033 -17.077 1.00 72.88 98 GLU A O 1
ATOM 785 N N . ARG A 1 99 ? 17.455 -13.776 -17.781 1.00 71.88 99 ARG A N 1
ATOM 786 C CA . ARG A 1 99 ? 17.783 -12.629 -16.923 1.00 71.88 99 ARG A CA 1
ATOM 787 C C . ARG A 1 99 ? 16.859 -11.426 -17.142 1.00 71.88 99 ARG A C 1
ATOM 789 O O . ARG A 1 99 ? 16.480 -10.766 -16.177 1.00 71.88 99 ARG A O 1
ATOM 796 N N . ASN A 1 100 ? 16.499 -11.129 -18.386 1.00 69.50 100 ASN A N 1
ATOM 797 C CA . ASN A 1 100 ? 15.605 -10.018 -18.710 1.00 69.50 100 ASN A CA 1
ATOM 798 C C . ASN A 1 100 ? 14.144 -10.354 -18.374 1.00 69.50 100 ASN A C 1
ATOM 800 O O . ASN A 1 100 ? 13.427 -9.481 -17.890 1.00 69.50 100 ASN A O 1
ATOM 804 N N . ARG A 1 101 ? 13.725 -11.621 -18.519 1.00 70.69 101 ARG A N 1
ATOM 805 C CA . ARG A 1 101 ? 12.410 -12.091 -18.037 1.00 70.69 101 ARG A CA 1
ATOM 806 C C . ARG A 1 101 ? 12.288 -11.991 -16.517 1.00 70.69 101 ARG A C 1
ATOM 808 O O . ARG A 1 101 ? 11.290 -11.478 -16.021 1.00 70.69 101 ARG A O 1
ATOM 815 N N . LEU A 1 102 ? 13.320 -12.412 -15.786 1.00 74.00 102 LEU A N 1
ATOM 816 C CA . LEU A 1 102 ? 13.373 -12.308 -14.325 1.00 74.00 102 LEU A CA 1
ATOM 817 C C . LEU A 1 102 ? 13.394 -10.853 -13.847 1.00 74.00 102 LEU A C 1
ATOM 819 O O . LEU A 1 102 ? 12.741 -10.525 -12.860 1.00 74.00 102 LEU A O 1
ATOM 823 N N . ARG A 1 103 ? 14.088 -9.959 -14.563 1.00 73.00 103 ARG A N 1
ATOM 824 C CA . ARG A 1 103 ? 14.019 -8.514 -14.297 1.00 73.00 103 ARG A CA 1
ATOM 825 C C . ARG A 1 103 ? 12.602 -7.981 -14.483 1.00 73.00 103 ARG A C 1
ATOM 827 O O . ARG A 1 103 ? 12.117 -7.290 -13.595 1.00 73.00 103 ARG A O 1
ATOM 834 N N . LEU A 1 104 ? 11.929 -8.339 -15.579 1.00 72.50 104 LEU A N 1
ATOM 835 C CA . LEU A 1 104 ? 10.547 -7.921 -15.829 1.00 72.50 104 LEU A CA 1
ATOM 836 C C . LEU A 1 104 ? 9.605 -8.386 -14.715 1.00 72.50 104 LEU A C 1
ATOM 838 O O . LEU A 1 104 ? 8.882 -7.577 -14.138 1.00 72.50 104 LEU A O 1
ATOM 842 N N . LEU A 1 105 ? 9.678 -9.675 -14.366 1.00 72.88 105 LEU A N 1
ATOM 843 C CA . LEU A 1 105 ? 8.924 -10.268 -13.260 1.00 72.88 105 LEU A CA 1
ATOM 844 C C . LEU A 1 105 ? 9.191 -9.524 -11.949 1.00 72.88 105 LEU A C 1
ATOM 846 O O . LEU A 1 105 ? 8.247 -9.132 -11.272 1.00 72.88 105 LEU A O 1
ATOM 850 N N . GLY A 1 106 ? 10.457 -9.229 -11.649 1.00 70.94 106 GLY A N 1
ATOM 851 C CA . GLY A 1 106 ? 10.849 -8.469 -10.462 1.00 70.94 106 GLY A CA 1
ATOM 852 C C . GLY A 1 106 ? 10.286 -7.043 -10.398 1.00 70.94 106 GLY A C 1
ATOM 853 O O . GLY A 1 106 ? 10.130 -6.511 -9.301 1.00 70.94 106 GLY A O 1
ATOM 854 N N . HIS A 1 107 ? 9.960 -6.425 -11.538 1.00 69.00 107 HIS A N 1
ATOM 855 C CA . HIS A 1 107 ? 9.297 -5.114 -11.607 1.00 69.00 107 HIS A CA 1
ATOM 856 C C . HIS A 1 107 ? 7.764 -5.192 -11.553 1.00 69.00 107 HIS A C 1
ATOM 858 O O . HIS A 1 107 ? 7.118 -4.191 -11.232 1.00 69.00 107 HIS A O 1
ATOM 864 N N . MET A 1 108 ? 7.189 -6.362 -11.847 1.00 64.94 108 MET A N 1
ATOM 865 C CA . MET A 1 108 ? 5.760 -6.653 -11.677 1.00 64.94 108 MET A CA 1
ATOM 866 C C . MET A 1 108 ? 5.425 -7.080 -10.238 1.00 64.94 108 MET A C 1
ATOM 868 O O . MET A 1 108 ? 4.293 -6.907 -9.796 1.00 64.94 108 MET A O 1
ATOM 872 N N . THR A 1 109 ? 6.406 -7.613 -9.501 1.00 55.84 109 THR A N 1
ATOM 873 C CA . THR A 1 109 ? 6.280 -8.061 -8.103 1.00 55.84 109 THR A CA 1
ATOM 874 C C . THR A 1 109 ? 6.860 -7.080 -7.067 1.00 55.84 109 THR A C 1
ATOM 876 O O . THR A 1 109 ? 7.165 -7.487 -5.947 1.00 55.84 109 THR A O 1
ATOM 879 N N . LYS A 1 110 ? 7.053 -5.804 -7.409 1.00 50.47 110 LYS A N 1
ATOM 880 C CA . LYS A 1 110 ? 7.483 -4.737 -6.482 1.00 50.47 110 LYS A CA 1
ATOM 881 C C . LYS A 1 110 ? 6.546 -3.546 -6.566 1.00 50.47 110 LYS A C 1
ATOM 883 O O . LYS A 1 110 ? 6.509 -2.750 -5.605 1.00 50.47 110 LYS A O 1
#